Protein AF-A0A2M9CI26-F1 (afdb_monomer_lite)

Secondary structure (DSSP, 8-state):
----------------PPP--HHHHHHHHHHHHHHHHHTTTTSHHHHHHHHHHHHHHHHHHHHHHHHHHHHHHHTTTTTHHHHHHHHHHHHHHHHHHHHHHHHHHHHHHHHHHHHT--

Structure (mmCIF, N/CA/C/O backbone):
data_AF-A0A2M9CI26-F1
#
_entry.id   AF-A0A2M9CI26-F1
#
loop_
_atom_site.group_PDB
_atom_site.id
_atom_site.type_symbol
_atom_site.label_atom_id
_atom_site.label_alt_id
_atom_site.label_comp_id
_atom_site.label_asym_id
_atom_site.label_entity_id
_atom_site.label_seq_id
_atom_site.pdbx_PDB_ins_code
_atom_site.Cartn_x
_atom_site.Cartn_y
_atom_site.Cartn_z
_atom_site.occupancy
_atom_site.B_iso_or_equiv
_atom_site.auth_seq_id
_atom_site.auth_comp_id
_atom_site.auth_asym_id
_atom_site.auth_atom_id
_atom_site.pdbx_PDB_model_num
ATOM 1 N N 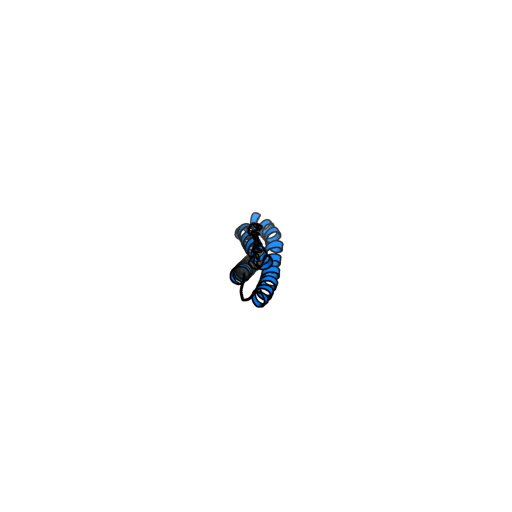. MET A 1 1 ? -24.292 9.591 73.427 1.00 59.34 1 MET A N 1
ATOM 2 C CA . MET A 1 1 ? -24.378 9.776 71.964 1.00 59.34 1 MET A CA 1
ATOM 3 C C . MET A 1 1 ? -23.043 9.352 71.383 1.00 59.34 1 MET A C 1
ATOM 5 O O . MET A 1 1 ? -22.058 10.047 71.588 1.00 59.34 1 MET A O 1
ATOM 9 N N . THR A 1 2 ? -22.967 8.160 70.798 1.00 65.31 2 THR A N 1
ATOM 10 C CA . THR A 1 2 ? -21.747 7.646 70.164 1.00 65.31 2 THR A CA 1
ATOM 11 C C . THR A 1 2 ? -21.587 8.310 68.802 1.00 65.31 2 THR A C 1
ATOM 13 O O . THR A 1 2 ? -22.443 8.181 67.932 1.00 65.31 2 THR A O 1
ATOM 16 N N . TYR A 1 3 ? -20.512 9.077 68.643 1.00 61.56 3 TYR A N 1
ATOM 17 C CA . TYR A 1 3 ? -20.143 9.696 67.376 1.00 61.56 3 TYR A CA 1
ATOM 18 C C . TYR A 1 3 ? -19.618 8.610 66.429 1.00 61.56 3 TYR A C 1
ATOM 20 O O . TYR A 1 3 ? -18.569 8.024 66.693 1.00 61.56 3 TYR A O 1
ATOM 28 N N . GLN A 1 4 ? -20.351 8.321 65.351 1.00 65.19 4 GLN A N 1
ATOM 29 C CA . GLN A 1 4 ? -19.866 7.461 64.274 1.00 65.19 4 GLN A CA 1
ATOM 30 C C . GLN A 1 4 ? -19.225 8.345 63.195 1.00 65.19 4 GLN A C 1
ATOM 32 O O . GLN A 1 4 ? -19.926 9.168 62.601 1.00 65.19 4 GLN A O 1
ATOM 37 N N . PRO A 1 5 ? -17.904 8.239 62.958 1.00 68.25 5 PRO A N 1
ATOM 38 C CA . PRO A 1 5 ? -17.242 9.058 61.955 1.00 68.25 5 PRO A CA 1
ATOM 39 C C . PRO A 1 5 ? -17.746 8.688 60.549 1.00 68.25 5 PRO A C 1
ATOM 41 O O . PRO A 1 5 ? -17.940 7.502 60.267 1.00 68.25 5 PRO A O 1
ATOM 44 N N . PRO A 1 6 ? -17.955 9.672 59.657 1.00 67.31 6 PRO A N 1
ATOM 45 C CA . PRO A 1 6 ? -18.423 9.417 58.301 1.00 67.31 6 PRO A CA 1
ATOM 46 C C . PRO A 1 6 ? -17.387 8.595 57.527 1.00 67.31 6 PRO A C 1
ATOM 48 O O . PRO A 1 6 ? -16.236 9.000 57.365 1.00 67.31 6 PRO A O 1
ATOM 51 N N . HIS A 1 7 ? -17.803 7.425 57.049 1.00 59.41 7 HIS A N 1
ATOM 52 C CA . HIS A 1 7 ? -16.994 6.564 56.194 1.00 59.41 7 HIS A CA 1
ATOM 53 C C . HIS A 1 7 ? -16.949 7.179 54.786 1.00 59.41 7 HIS A C 1
ATOM 55 O O . HIS A 1 7 ? -17.961 7.215 54.087 1.00 59.41 7 HIS A O 1
ATOM 61 N N . SER A 1 8 ? -15.793 7.699 54.370 1.00 58.72 8 SER A N 1
ATOM 62 C CA . SER A 1 8 ? -15.587 8.209 53.014 1.00 58.72 8 SER A CA 1
ATOM 63 C C . SER A 1 8 ? -15.473 7.044 52.028 1.00 58.72 8 SER A C 1
ATOM 65 O O . SER A 1 8 ? -14.513 6.276 52.041 1.00 58.72 8 SER A O 1
ATOM 67 N N . GLN A 1 9 ? -16.471 6.891 51.158 1.00 59.84 9 GLN A N 1
ATOM 68 C CA . GLN A 1 9 ? -16.430 5.909 50.078 1.00 59.84 9 GLN A CA 1
ATOM 69 C C . GLN A 1 9 ? -15.625 6.497 48.913 1.00 59.84 9 GLN A C 1
ATOM 71 O O . GLN A 1 9 ? -16.087 7.388 48.202 1.00 59.84 9 GLN A O 1
ATOM 76 N N . ILE A 1 10 ? -14.390 6.028 48.737 1.00 59.50 10 ILE A N 1
ATOM 77 C CA . ILE A 1 10 ? -13.565 6.376 47.577 1.00 59.50 10 ILE A CA 1
ATOM 78 C C . ILE A 1 10 ? -14.139 5.618 46.374 1.00 59.50 10 ILE A C 1
ATOM 80 O O . ILE A 1 10 ? -13.946 4.412 46.231 1.00 59.50 10 ILE A O 1
ATOM 84 N N . VAL A 1 11 ? -14.891 6.320 45.525 1.00 61.94 11 VAL A N 1
ATOM 85 C CA . VAL A 1 11 ? -15.379 5.791 44.247 1.00 61.94 11 VAL A CA 1
ATOM 86 C C . VAL A 1 11 ? -14.203 5.769 43.275 1.00 61.94 11 VAL A C 1
ATOM 88 O O . VAL A 1 11 ? -13.805 6.798 42.730 1.00 61.94 11 VAL A O 1
ATOM 91 N N . TYR A 1 12 ? -13.616 4.592 43.063 1.00 59.81 12 TYR A N 1
ATOM 92 C CA . TYR A 1 12 ? -12.643 4.390 41.995 1.00 59.81 12 TYR A CA 1
ATOM 93 C C . TYR A 1 12 ? -13.369 4.499 40.650 1.00 59.81 12 TYR A C 1
ATOM 95 O O . TYR A 1 12 ? -13.987 3.542 40.184 1.00 59.81 12 TYR A O 1
ATOM 103 N N . HIS A 1 13 ? -13.308 5.667 40.010 1.00 57.53 13 HIS A N 1
ATOM 104 C CA . HIS A 1 13 ? -13.663 5.780 38.600 1.00 57.53 13 HIS A CA 1
ATOM 105 C C . HIS A 1 13 ? -12.654 4.961 37.796 1.00 57.53 13 HIS A C 1
ATOM 107 O O . HIS A 1 13 ? -11.516 5.378 37.580 1.00 57.53 13 HIS A O 1
ATOM 113 N N . GLN A 1 14 ? -13.063 3.768 37.374 1.00 60.44 14 GLN A N 1
ATOM 114 C CA . GLN A 1 14 ? -12.301 2.969 36.432 1.00 60.44 14 GLN A CA 1
ATOM 115 C C . GLN A 1 14 ? -12.182 3.786 35.142 1.00 60.44 14 GLN A C 1
ATOM 117 O O . GLN A 1 14 ? -13.168 3.997 34.437 1.00 60.44 14 GLN A O 1
ATOM 122 N N . ALA A 1 15 ? -10.985 4.303 34.859 1.00 62.09 15 ALA A N 1
ATOM 123 C CA . ALA A 1 15 ? -10.699 4.982 33.606 1.00 62.09 15 ALA A CA 1
ATOM 124 C C . ALA A 1 15 ? -10.810 3.947 32.476 1.00 62.09 15 ALA A C 1
ATOM 126 O O . ALA A 1 15 ? -9.860 3.224 32.175 1.00 62.09 15 ALA A O 1
ATOM 127 N N . VAL A 1 16 ? -12.001 3.819 31.889 1.00 64.06 16 VAL A N 1
ATOM 128 C CA . VAL A 1 16 ? -12.232 2.975 30.718 1.00 64.06 16 VAL A CA 1
ATOM 129 C C . VAL A 1 16 ? -11.393 3.563 29.589 1.00 64.06 16 VAL A C 1
ATOM 131 O O . VAL A 1 16 ? -11.685 4.645 29.081 1.00 64.06 16 VAL A O 1
ATOM 134 N N . LYS A 1 17 ? -10.297 2.885 29.233 1.00 63.56 17 LYS A N 1
ATOM 135 C CA . LYS A 1 17 ? -9.438 3.298 28.122 1.00 63.56 17 LYS A CA 1
ATOM 136 C C . LYS A 1 17 ? -10.300 3.352 26.864 1.00 63.56 17 LYS A C 1
ATOM 138 O O . LYS A 1 17 ? -10.921 2.351 26.511 1.00 63.56 17 LYS A O 1
ATOM 143 N N . ALA A 1 18 ? -10.343 4.512 26.209 1.00 65.81 18 ALA A N 1
ATOM 144 C CA . ALA A 1 18 ? -11.074 4.665 24.959 1.00 65.81 18 ALA A CA 1
ATOM 145 C C . ALA A 1 18 ? -10.651 3.552 23.974 1.00 65.81 18 ALA A C 1
ATOM 147 O O . ALA A 1 18 ? -9.447 3.277 23.869 1.00 65.81 18 ALA A O 1
ATOM 148 N N . PRO A 1 19 ? -11.599 2.893 23.278 1.00 69.75 19 PRO A N 1
ATOM 149 C CA . PRO A 1 19 ? -11.266 1.840 22.327 1.00 69.75 19 PRO A CA 1
ATOM 150 C C . PRO A 1 19 ? -10.284 2.383 21.285 1.00 69.75 19 PRO A C 1
ATOM 152 O O . PRO A 1 19 ? -10.494 3.467 20.749 1.00 69.75 19 PRO A O 1
ATOM 155 N N . SER A 1 20 ? -9.200 1.663 21.000 1.00 77.44 20 SER A N 1
ATOM 156 C CA . SER A 1 20 ? -8.205 2.074 20.006 1.00 77.44 20 SER A CA 1
ATOM 157 C C . SER A 1 20 ? -8.005 0.991 18.949 1.00 77.44 20 SER A C 1
ATOM 159 O O . SER A 1 20 ? -8.043 -0.205 19.233 1.00 77.44 20 SER A O 1
ATOM 161 N N . ASN A 1 21 ? -7.795 1.409 17.699 1.00 82.38 21 ASN A N 1
ATOM 162 C CA . ASN A 1 21 ? -7.577 0.500 16.576 1.00 82.38 21 ASN A CA 1
ATOM 163 C C . ASN A 1 21 ? -6.089 0.466 16.209 1.00 82.38 21 ASN A C 1
ATOM 165 O O . ASN A 1 21 ? -5.638 1.163 15.299 1.00 82.38 21 ASN A O 1
ATOM 169 N N . GLY A 1 22 ? -5.323 -0.353 16.933 1.00 84.62 22 GLY A N 1
ATOM 170 C CA . GLY A 1 22 ? -3.883 -0.509 16.696 1.00 84.62 22 GLY A CA 1
ATOM 171 C C . GLY A 1 22 ? -3.540 -1.013 15.289 1.00 84.62 22 GLY A C 1
ATOM 172 O O . GLY A 1 22 ? -2.507 -0.636 14.747 1.00 84.62 22 GLY A O 1
ATOM 173 N N . MET A 1 23 ? -4.428 -1.795 14.660 1.00 82.69 23 MET A N 1
ATOM 174 C CA . MET A 1 23 ? -4.209 -2.315 13.304 1.00 82.69 23 MET A CA 1
ATOM 175 C C . MET A 1 23 ? -4.296 -1.204 12.252 1.00 82.69 23 MET A C 1
ATOM 177 O O . MET A 1 23 ? -3.473 -1.148 11.344 1.00 82.69 23 MET A O 1
ATOM 181 N N . GLY A 1 24 ? -5.245 -0.277 12.413 1.00 79.19 24 GLY A N 1
ATOM 182 C CA . GLY A 1 24 ? -5.350 0.898 11.548 1.00 79.19 24 GLY A CA 1
ATOM 183 C C . GLY A 1 24 ? -4.145 1.829 11.658 1.00 79.19 24 GLY A C 1
ATOM 184 O O . GLY A 1 24 ? -3.664 2.338 10.651 1.00 79.19 24 GLY A O 1
ATOM 185 N N . ILE A 1 25 ? -3.618 2.009 12.871 1.00 85.38 25 ILE A N 1
ATOM 186 C CA . ILE A 1 25 ? -2.399 2.799 13.098 1.00 85.38 25 ILE A CA 1
ATOM 187 C C . ILE A 1 25 ? -1.191 2.115 12.441 1.00 85.38 25 ILE A C 1
ATOM 189 O O . ILE A 1 25 ? -0.426 2.771 11.738 1.00 85.38 25 ILE A O 1
ATOM 193 N N . ALA A 1 26 ? -1.043 0.798 12.613 1.00 85.50 26 ALA A N 1
ATOM 194 C CA . ALA A 1 26 ? 0.030 0.033 11.981 1.00 85.50 26 ALA A CA 1
ATOM 195 C C . ALA A 1 26 ? -0.031 0.114 10.448 1.00 85.50 26 ALA A C 1
ATOM 197 O O . ALA A 1 26 ? 1.000 0.324 9.812 1.00 85.50 26 ALA A O 1
ATOM 198 N N . ALA A 1 27 ? -1.230 0.015 9.863 1.00 84.12 27 ALA A N 1
ATOM 199 C CA . ALA A 1 27 ? -1.434 0.187 8.428 1.00 84.12 27 ALA A CA 1
ATOM 200 C C . ALA A 1 27 ? -0.964 1.565 7.949 1.00 84.12 27 ALA A C 1
ATOM 202 O O . ALA A 1 27 ? -0.254 1.658 6.950 1.00 84.12 27 ALA A O 1
ATOM 203 N N . MET A 1 28 ? -1.322 2.630 8.674 1.00 84.38 28 MET A N 1
ATOM 204 C CA . MET A 1 28 ? -0.884 3.987 8.346 1.00 84.38 28 MET A CA 1
ATOM 205 C C . MET A 1 28 ? 0.640 4.108 8.373 1.00 84.38 28 MET A C 1
ATOM 207 O O . MET A 1 28 ? 1.231 4.602 7.415 1.00 84.38 28 MET A O 1
ATOM 211 N N . ILE A 1 29 ? 1.276 3.644 9.450 1.00 89.00 29 ILE A N 1
ATOM 212 C CA . ILE A 1 29 ? 2.730 3.742 9.614 1.00 89.00 29 ILE A CA 1
ATOM 213 C C . ILE A 1 29 ? 3.441 2.954 8.510 1.00 89.00 29 ILE A C 1
ATOM 215 O O . ILE A 1 29 ? 4.352 3.486 7.880 1.00 89.00 29 ILE A O 1
ATOM 219 N N . LEU A 1 30 ? 2.999 1.727 8.222 1.00 86.25 30 LEU A N 1
ATOM 220 C CA . LEU A 1 30 ? 3.580 0.913 7.153 1.00 86.25 30 LEU A CA 1
ATOM 221 C C . LEU A 1 30 ? 3.384 1.542 5.773 1.00 86.25 30 LEU A C 1
ATOM 223 O O . LEU A 1 30 ? 4.313 1.508 4.973 1.00 86.25 30 LEU A O 1
ATOM 227 N N . GLY A 1 31 ? 2.234 2.170 5.513 1.00 82.94 31 GLY A N 1
ATOM 228 C CA . GLY A 1 31 ? 2.002 2.914 4.276 1.00 82.94 31 GLY A CA 1
ATOM 229 C C . GLY A 1 31 ? 2.979 4.082 4.117 1.00 82.94 31 GLY A C 1
ATOM 230 O O . GLY A 1 31 ? 3.581 4.242 3.057 1.00 82.94 31 GLY A O 1
ATOM 231 N N . ILE A 1 32 ? 3.198 4.863 5.180 1.00 86.44 32 ILE A N 1
ATOM 232 C CA . ILE A 1 32 ? 4.160 5.978 5.174 1.00 86.44 32 ILE A CA 1
ATOM 233 C C . ILE A 1 32 ? 5.583 5.462 4.944 1.00 86.44 32 ILE A C 1
ATOM 235 O O . ILE A 1 32 ? 6.292 5.981 4.085 1.00 86.44 32 ILE A O 1
ATOM 239 N N . VAL A 1 33 ? 5.998 4.418 5.665 1.00 87.00 33 VAL A N 1
ATOM 240 C CA . VAL A 1 33 ? 7.324 3.807 5.490 1.00 87.00 33 VAL A CA 1
ATOM 241 C C . VAL A 1 33 ? 7.497 3.296 4.058 1.00 87.00 33 VAL A C 1
ATOM 243 O O . VAL A 1 33 ? 8.534 3.543 3.443 1.00 87.00 33 VAL A O 1
ATOM 246 N N . ALA A 1 34 ? 6.472 2.648 3.499 1.00 81.62 34 ALA A N 1
ATOM 247 C CA . ALA A 1 34 ? 6.493 2.159 2.128 1.00 81.62 34 ALA A CA 1
ATOM 248 C C . ALA A 1 34 ? 6.702 3.296 1.122 1.00 81.62 34 ALA A C 1
ATOM 250 O O . ALA A 1 34 ? 7.543 3.161 0.238 1.00 81.62 34 ALA A O 1
ATOM 251 N N . ILE A 1 35 ? 6.011 4.432 1.270 1.00 81.81 35 ILE A N 1
ATOM 252 C CA . ILE A 1 35 ? 6.161 5.556 0.334 1.00 81.81 35 ILE A CA 1
ATOM 253 C C . ILE A 1 35 ? 7.526 6.240 0.464 1.00 81.81 35 ILE A C 1
ATOM 255 O O . ILE A 1 35 ? 8.127 6.586 -0.548 1.00 81.81 35 ILE A O 1
ATOM 259 N N . VA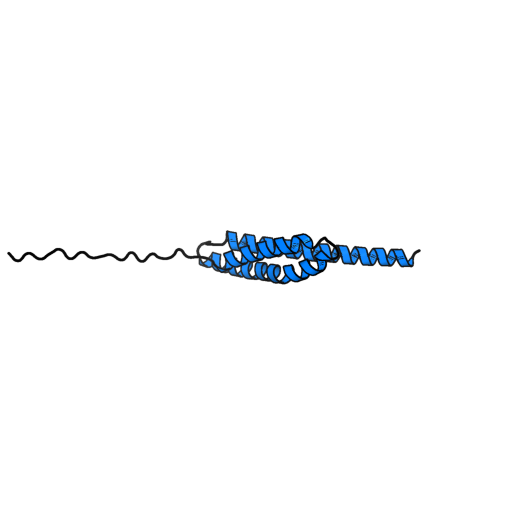L A 1 36 ? 8.049 6.387 1.685 1.00 86.25 36 VAL A N 1
ATOM 260 C CA . VAL A 1 36 ? 9.360 7.010 1.937 1.00 86.25 36 VAL A CA 1
ATOM 261 C C . VAL A 1 36 ? 10.491 6.181 1.329 1.00 86.25 36 VAL A C 1
ATOM 263 O O . VAL A 1 36 ? 11.443 6.741 0.787 1.00 86.25 36 VAL A O 1
ATOM 266 N N . ILE A 1 37 ? 10.379 4.852 1.376 1.00 81.25 37 ILE A N 1
ATOM 267 C CA . ILE A 1 37 ? 11.340 3.956 0.726 1.00 81.25 37 ILE A CA 1
ATOM 268 C C . ILE A 1 37 ? 11.086 3.923 -0.788 1.00 81.25 37 ILE A C 1
ATOM 270 O O . ILE A 1 37 ? 12.019 4.064 -1.572 1.00 81.25 37 ILE A O 1
ATOM 274 N N . GLY A 1 38 ? 9.830 3.781 -1.212 1.00 74.56 38 GLY A N 1
ATOM 275 C CA . GLY A 1 38 ? 9.438 3.575 -2.607 1.00 74.56 38 GLY A CA 1
ATOM 276 C C . GLY A 1 38 ? 9.510 4.817 -3.497 1.00 74.56 38 GLY A C 1
ATOM 277 O O . GLY A 1 38 ? 9.511 4.687 -4.717 1.00 74.56 38 GLY A O 1
ATOM 278 N N . ILE A 1 39 ? 9.618 6.031 -2.958 1.00 79.56 39 ILE A N 1
ATOM 279 C CA . ILE A 1 39 ? 9.747 7.241 -3.791 1.00 79.56 39 ILE A CA 1
ATOM 280 C C . ILE A 1 39 ? 11.023 7.240 -4.652 1.00 79.56 39 ILE A C 1
ATOM 282 O O . ILE A 1 39 ? 11.074 7.894 -5.690 1.00 79.56 39 ILE A O 1
ATOM 286 N N . TRP A 1 40 ? 12.029 6.456 -4.258 1.00 76.31 40 TRP A N 1
ATOM 287 C CA . TRP A 1 40 ? 13.300 6.305 -4.967 1.00 76.31 40 TRP A CA 1
ATOM 288 C C . TRP A 1 40 ? 13.254 5.278 -6.111 1.00 76.31 40 TRP A C 1
ATOM 290 O O . TRP A 1 40 ? 14.224 5.175 -6.864 1.00 76.31 40 TRP A O 1
ATOM 300 N N . THR A 1 41 ? 12.129 4.571 -6.291 1.00 74.00 41 THR A N 1
ATOM 301 C CA . THR A 1 41 ? 11.935 3.552 -7.344 1.00 74.00 41 THR A CA 1
ATOM 302 C C . THR A 1 41 ? 12.263 4.026 -8.776 1.00 74.00 41 THR A C 1
ATOM 304 O O . THR A 1 41 ? 12.774 3.225 -9.556 1.00 74.00 41 THR A O 1
ATOM 307 N N . PRO A 1 42 ? 12.041 5.300 -9.167 1.00 70.38 42 PRO A N 1
ATOM 308 C CA . PRO A 1 42 ? 12.376 5.791 -10.510 1.00 70.38 42 PRO A CA 1
ATOM 309 C C . PRO A 1 42 ? 13.877 5.878 -10.826 1.00 70.38 42 PRO A C 1
ATOM 311 O O . PRO A 1 42 ? 14.242 6.000 -11.995 1.00 70.38 42 PRO A O 1
ATOM 314 N N . VAL A 1 43 ? 14.757 5.839 -9.822 1.00 76.88 43 VAL A N 1
ATOM 315 C CA . VAL A 1 43 ? 16.209 5.974 -10.021 1.00 76.88 43 VAL A CA 1
ATOM 316 C C . VAL A 1 43 ? 16.802 4.611 -10.416 1.00 76.88 43 VAL A C 1
ATOM 318 O O . VAL A 1 43 ? 16.553 3.651 -9.710 1.00 76.88 43 VAL A O 1
ATOM 321 N N . PRO A 1 44 ? 17.630 4.455 -11.464 1.00 64.19 44 PRO A N 1
ATOM 322 C CA . PRO A 1 44 ? 17.962 3.129 -12.018 1.00 64.19 44 PRO A CA 1
ATOM 323 C C . PRO A 1 44 ? 18.595 2.132 -11.026 1.00 64.19 44 PRO A C 1
ATOM 325 O O . PRO A 1 44 ? 18.144 0.998 -10.901 1.00 64.19 44 PRO A O 1
ATOM 328 N N . VAL A 1 45 ? 19.631 2.549 -10.288 1.00 68.62 45 VAL A N 1
ATOM 329 C CA . VAL A 1 45 ? 20.364 1.665 -9.356 1.00 68.62 45 VAL A CA 1
ATOM 330 C C . VAL A 1 45 ? 19.698 1.625 -7.977 1.00 68.62 45 VAL A C 1
ATOM 332 O O . VAL A 1 45 ? 19.527 0.561 -7.388 1.00 68.62 45 VAL A O 1
ATOM 335 N N . LEU A 1 46 ? 19.272 2.785 -7.469 1.00 69.38 46 LEU A N 1
ATOM 336 C CA . LEU A 1 46 ? 18.592 2.898 -6.172 1.00 69.38 46 LEU A CA 1
ATOM 337 C C . LEU A 1 46 ? 17.151 2.370 -6.220 1.00 69.38 46 LEU A C 1
ATOM 339 O O . LEU A 1 46 ? 16.594 1.967 -5.199 1.00 69.38 46 LEU A O 1
ATOM 343 N N . GLY A 1 47 ? 16.555 2.340 -7.405 1.00 73.00 47 GLY A N 1
ATOM 344 C CA . GLY A 1 47 ? 15.173 1.969 -7.659 1.00 73.00 47 GLY A CA 1
ATOM 345 C C . GLY A 1 47 ? 14.914 0.487 -7.480 1.00 73.00 47 GLY A C 1
ATOM 346 O O . GLY A 1 47 ? 13.904 0.101 -6.904 1.00 73.00 47 GLY A O 1
ATOM 347 N N . LEU A 1 48 ? 15.869 -0.350 -7.886 1.00 71.19 48 LEU A N 1
ATOM 348 C CA . LEU A 1 48 ? 15.764 -1.797 -7.714 1.00 71.19 48 LEU A CA 1
ATOM 349 C C . LEU A 1 48 ? 15.786 -2.185 -6.225 1.00 71.19 48 LEU A C 1
ATOM 351 O O . LEU A 1 48 ? 14.979 -2.992 -5.766 1.00 71.19 48 LEU A O 1
ATOM 355 N N . VAL A 1 49 ? 16.686 -1.560 -5.458 1.00 75.62 49 VAL A N 1
ATOM 356 C CA . VAL A 1 49 ? 16.825 -1.788 -4.012 1.00 75.62 49 VAL A CA 1
ATOM 357 C C . VAL A 1 49 ? 15.619 -1.231 -3.258 1.00 75.62 49 VAL A C 1
ATOM 359 O O . VAL A 1 49 ? 15.047 -1.917 -2.412 1.00 75.62 49 VAL A O 1
ATOM 362 N N . SER A 1 50 ? 15.193 -0.009 -3.585 1.00 74.50 50 SER A N 1
ATOM 363 C CA . SER A 1 50 ? 14.025 0.614 -2.957 1.00 74.50 50 SER A CA 1
ATOM 364 C C . SER A 1 50 ? 12.724 -0.113 -3.279 1.00 74.50 50 SER A C 1
ATOM 366 O O . SER A 1 50 ? 11.922 -0.292 -2.369 1.00 74.50 50 SER A O 1
ATOM 36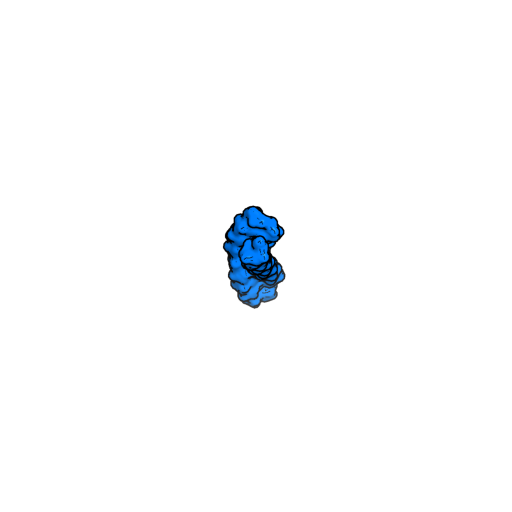8 N N . ALA A 1 51 ? 12.530 -0.612 -4.503 1.00 73.06 51 ALA A N 1
ATOM 369 C CA . ALA A 1 51 ? 11.379 -1.443 -4.848 1.00 73.06 51 ALA A CA 1
ATOM 370 C C . ALA A 1 51 ? 11.325 -2.710 -3.987 1.00 73.06 51 ALA A C 1
ATOM 372 O O . ALA A 1 51 ? 10.280 -3.025 -3.420 1.00 73.06 51 ALA A O 1
ATOM 373 N N . PHE A 1 52 ? 12.455 -3.409 -3.840 1.00 78.56 52 PHE A N 1
ATOM 374 C CA . PHE A 1 52 ? 12.521 -4.632 -3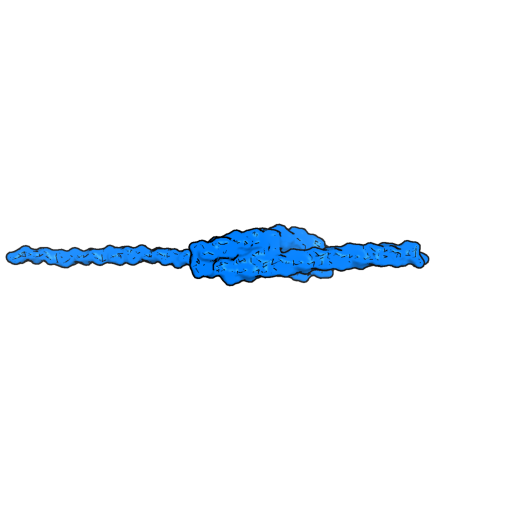.041 1.00 78.56 52 PHE A CA 1
ATOM 375 C C . PHE A 1 52 ? 12.240 -4.364 -1.554 1.00 78.56 52 PHE A C 1
ATOM 377 O O . PHE A 1 52 ? 11.456 -5.081 -0.931 1.00 78.56 52 PHE A O 1
ATOM 384 N N . LEU A 1 53 ? 12.819 -3.296 -0.992 1.00 79.31 53 LEU A N 1
ATOM 385 C CA . LEU A 1 53 ? 12.599 -2.922 0.408 1.00 79.31 53 LEU A CA 1
ATOM 386 C C . LEU A 1 53 ? 11.199 -2.346 0.664 1.00 79.31 53 LEU A C 1
ATOM 388 O O . LEU A 1 53 ? 10.654 -2.568 1.742 1.00 79.31 53 LEU A O 1
ATOM 392 N N . ALA A 1 54 ? 10.614 -1.613 -0.286 1.00 78.88 54 ALA A N 1
ATOM 393 C CA . ALA A 1 54 ? 9.285 -1.014 -0.154 1.00 78.88 54 ALA A CA 1
ATOM 394 C C . ALA A 1 54 ? 8.154 -2.025 -0.389 1.00 78.88 54 ALA A C 1
ATOM 396 O O . ALA A 1 54 ? 7.039 -1.812 0.087 1.00 78.88 54 ALA A O 1
ATOM 397 N N . PHE A 1 55 ? 8.427 -3.139 -1.076 1.00 78.12 55 PHE A N 1
ATOM 398 C CA . PHE A 1 55 ? 7.421 -4.148 -1.399 1.00 78.12 55 PHE A CA 1
ATOM 399 C C . PHE A 1 55 ? 6.789 -4.775 -0.149 1.00 78.12 55 PHE A C 1
ATOM 401 O O . PHE A 1 55 ? 5.568 -4.754 0.007 1.00 78.12 55 PHE A O 1
ATOM 408 N N . ALA A 1 56 ? 7.606 -5.286 0.777 1.00 84.44 56 ALA A N 1
ATOM 409 C CA . ALA A 1 56 ? 7.115 -5.901 2.010 1.00 84.44 56 ALA A CA 1
ATOM 410 C C . ALA A 1 56 ? 6.237 -4.951 2.861 1.00 84.44 56 ALA A C 1
ATOM 412 O O . ALA A 1 56 ? 5.107 -5.330 3.187 1.00 84.44 56 ALA A O 1
ATOM 413 N N . PRO A 1 57 ? 6.672 -3.718 3.201 1.00 76.25 57 PRO A N 1
ATOM 414 C CA . PRO A 1 57 ? 5.841 -2.783 3.953 1.00 76.25 57 PRO A CA 1
ATOM 415 C C . PRO A 1 57 ? 4.610 -2.313 3.169 1.00 76.25 57 PRO A C 1
ATOM 417 O O . PRO A 1 57 ? 3.567 -2.127 3.792 1.00 76.25 57 PRO A O 1
ATOM 420 N N . ALA A 1 58 ? 4.665 -2.189 1.836 1.00 77.62 58 ALA A N 1
ATOM 421 C CA . ALA A 1 58 ? 3.489 -1.846 1.029 1.00 77.62 58 ALA A CA 1
ATOM 422 C C . ALA A 1 58 ? 2.407 -2.939 1.093 1.00 77.62 58 ALA A C 1
ATOM 424 O O . ALA A 1 58 ? 1.228 -2.641 1.297 1.00 77.62 58 ALA A O 1
ATOM 425 N N . VAL A 1 59 ? 2.806 -4.211 0.991 1.00 84.06 59 VAL A N 1
ATOM 426 C CA . VAL A 1 59 ? 1.887 -5.353 1.125 1.00 84.06 59 VAL A CA 1
ATOM 427 C C . VAL A 1 59 ? 1.313 -5.422 2.541 1.00 84.06 59 VAL A C 1
ATOM 429 O O . VAL A 1 59 ? 0.100 -5.554 2.710 1.00 84.06 59 VAL A O 1
ATOM 432 N N . LEU A 1 60 ? 2.155 -5.274 3.568 1.00 81.62 60 LEU A N 1
ATOM 433 C CA . LEU A 1 60 ? 1.707 -5.250 4.963 1.00 81.62 60 LEU A CA 1
ATOM 434 C C . LEU A 1 60 ? 0.730 -4.095 5.227 1.00 81.62 60 LEU A C 1
ATOM 436 O O . LEU A 1 60 ? -0.286 -4.304 5.890 1.00 81.62 60 LEU A O 1
ATOM 440 N N . ALA A 1 61 ? 0.984 -2.906 4.675 1.00 79.62 61 ALA A N 1
ATOM 441 C CA . ALA A 1 61 ? 0.079 -1.763 4.765 1.00 79.62 61 ALA A CA 1
ATOM 442 C C . ALA A 1 61 ? -1.286 -2.058 4.123 1.00 79.62 61 ALA A C 1
ATOM 444 O O . ALA A 1 61 ? -2.320 -1.746 4.715 1.00 79.62 61 ALA A O 1
ATOM 445 N N . ALA A 1 62 ? -1.311 -2.718 2.961 1.00 82.88 62 ALA A N 1
ATOM 446 C CA . ALA A 1 62 ? -2.552 -3.100 2.289 1.00 82.88 62 ALA A CA 1
ATOM 447 C C . ALA A 1 62 ? -3.359 -4.146 3.088 1.00 82.88 62 ALA A C 1
ATOM 449 O O . ALA A 1 62 ? -4.584 -4.031 3.220 1.00 82.88 62 ALA A O 1
ATOM 450 N N . VAL A 1 63 ? -2.683 -5.144 3.667 1.00 88.00 63 VAL A N 1
ATOM 451 C CA . VAL A 1 63 ? -3.323 -6.199 4.473 1.00 88.00 63 VAL A CA 1
ATOM 452 C C . VAL A 1 63 ? -3.831 -5.639 5.801 1.00 88.00 63 VAL A C 1
ATOM 454 O O . VAL A 1 63 ? -5.005 -5.806 6.144 1.00 88.00 63 VAL A O 1
ATOM 457 N N . PHE A 1 64 ? -2.987 -4.921 6.544 1.00 83.88 64 PHE A N 1
ATOM 458 C CA . PHE A 1 64 ? -3.392 -4.292 7.802 1.00 83.88 64 PHE A CA 1
ATOM 459 C C . PHE A 1 64 ? -4.421 -3.186 7.587 1.00 83.88 64 PHE A C 1
ATOM 461 O O . PHE A 1 64 ? -5.266 -2.985 8.456 1.00 83.88 64 PHE A O 1
ATOM 468 N N . GLY A 1 65 ? -4.420 -2.521 6.431 1.00 80.06 65 GLY A N 1
ATOM 469 C CA . GLY A 1 65 ? -5.454 -1.566 6.046 1.00 80.06 65 GLY A CA 1
ATOM 470 C C . GLY A 1 65 ? -6.826 -2.228 5.922 1.00 80.06 65 GLY A C 1
ATOM 471 O O . GLY A 1 65 ? -7.782 -1.754 6.534 1.00 80.06 65 GLY A O 1
ATOM 472 N N . HIS A 1 66 ? -6.925 -3.370 5.230 1.00 85.12 66 HIS A N 1
ATOM 473 C CA . HIS A 1 66 ? -8.180 -4.130 5.122 1.00 85.12 66 HIS A CA 1
ATOM 474 C C . HIS A 1 66 ? -8.661 -4.645 6.484 1.00 85.12 66 HIS A C 1
ATOM 476 O O . HIS A 1 66 ? -9.821 -4.442 6.858 1.00 85.12 66 HIS A O 1
ATOM 482 N N . ILE A 1 67 ? -7.767 -5.267 7.259 1.00 85.25 67 ILE A N 1
ATOM 483 C CA . ILE A 1 67 ? -8.105 -5.805 8.586 1.00 85.25 67 ILE A CA 1
ATOM 484 C C . ILE A 1 67 ? -8.471 -4.666 9.551 1.00 85.25 67 ILE A C 1
ATOM 486 O O . ILE A 1 67 ? -9.430 -4.776 10.318 1.00 85.25 67 ILE A O 1
ATOM 490 N N . GLY A 1 68 ? -7.743 -3.551 9.502 1.00 75.94 68 GLY A N 1
ATOM 491 C CA . GLY A 1 68 ? -7.996 -2.351 10.295 1.00 75.94 68 GLY A CA 1
ATOM 492 C C . GLY A 1 68 ? -9.346 -1.716 9.975 1.00 75.94 68 GLY A C 1
ATOM 493 O O . GLY A 1 68 ? -10.059 -1.322 10.900 1.00 75.94 68 GLY A O 1
ATOM 494 N N . LEU A 1 69 ? -9.746 -1.697 8.700 1.00 82.56 69 LEU A N 1
ATOM 495 C CA . LEU A 1 69 ? -11.050 -1.195 8.271 1.00 82.56 69 LEU A CA 1
ATOM 496 C C . LEU A 1 69 ? -12.191 -2.100 8.764 1.00 82.56 69 LEU A C 1
ATOM 498 O O . LEU A 1 69 ? -13.188 -1.598 9.287 1.00 82.56 69 LEU A O 1
ATOM 502 N N . SER A 1 70 ? -12.010 -3.423 8.687 1.00 82.31 70 SER A N 1
ATOM 503 C CA . SER A 1 70 ? -12.964 -4.397 9.236 1.00 82.31 70 SER A CA 1
ATOM 504 C C . SER A 1 70 ? -13.099 -4.276 10.758 1.00 82.31 70 SER A C 1
ATOM 506 O O . SER A 1 70 ? -14.211 -4.350 11.279 1.00 82.31 70 SER A O 1
ATOM 508 N N . ARG A 1 71 ? -11.999 -4.034 11.485 1.00 78.75 71 ARG A N 1
ATOM 509 C CA . ARG A 1 71 ? -12.036 -3.783 12.937 1.00 78.75 71 ARG A CA 1
ATOM 510 C C . ARG A 1 71 ? -12.675 -2.441 13.278 1.00 78.75 71 ARG A C 1
ATOM 512 O O . ARG A 1 71 ? -13.415 -2.356 14.251 1.00 78.75 71 ARG A O 1
ATOM 519 N N . ALA A 1 72 ? -12.439 -1.410 12.469 1.00 81.19 72 ALA A N 1
ATOM 520 C CA . ALA A 1 72 ? -13.060 -0.105 12.664 1.00 81.19 72 ALA A CA 1
ATOM 521 C C . ALA A 1 72 ? -14.591 -0.182 12.559 1.00 81.19 72 ALA A C 1
ATOM 523 O O . ALA A 1 72 ? -15.275 0.521 13.297 1.00 81.19 72 ALA A O 1
ATOM 524 N N . ALA A 1 73 ? -15.136 -1.055 11.702 1.00 79.81 73 ALA A N 1
ATOM 525 C CA . ALA A 1 73 ? -16.579 -1.283 11.614 1.00 79.81 73 ALA A CA 1
ATOM 526 C C . ALA A 1 73 ? -17.169 -1.832 12.929 1.00 79.81 73 ALA A C 1
ATOM 528 O O . ALA A 1 73 ? -18.213 -1.361 13.369 1.00 79.81 73 ALA A O 1
ATOM 529 N N . GLY A 1 74 ? -16.466 -2.755 13.597 1.00 77.44 74 GLY A N 1
ATOM 530 C CA . GLY A 1 74 ? -16.869 -3.291 14.905 1.00 77.44 74 GLY A CA 1
ATOM 531 C C . GLY A 1 74 ? -16.645 -2.337 16.087 1.00 77.44 74 GLY A C 1
ATOM 532 O O . GLY A 1 74 ? -17.220 -2.536 17.150 1.00 77.44 74 GLY A O 1
ATOM 533 N N . LEU A 1 75 ? -15.836 -1.288 15.907 1.00 80.12 75 LEU A N 1
ATOM 534 C CA . LEU A 1 75 ? -15.505 -0.286 16.929 1.00 80.12 75 LEU A CA 1
ATOM 535 C C . LEU A 1 75 ? -16.275 1.035 16.747 1.00 80.12 75 LEU A C 1
ATOM 537 O O . LEU A 1 75 ? -15.821 2.077 17.213 1.00 80.12 75 LEU A O 1
ATOM 541 N N . GLY A 1 76 ? -17.394 1.036 16.016 1.00 79.25 76 GLY A N 1
ATOM 542 C CA . GLY A 1 76 ? -18.180 2.256 15.782 1.00 79.25 76 GLY A CA 1
ATOM 543 C C . GLY A 1 76 ? -17.463 3.312 14.928 1.00 79.25 76 GLY A C 1
ATOM 544 O O . GLY A 1 76 ? -17.740 4.500 15.044 1.00 79.25 76 GLY A O 1
ATOM 545 N N . GLY A 1 77 ? -16.5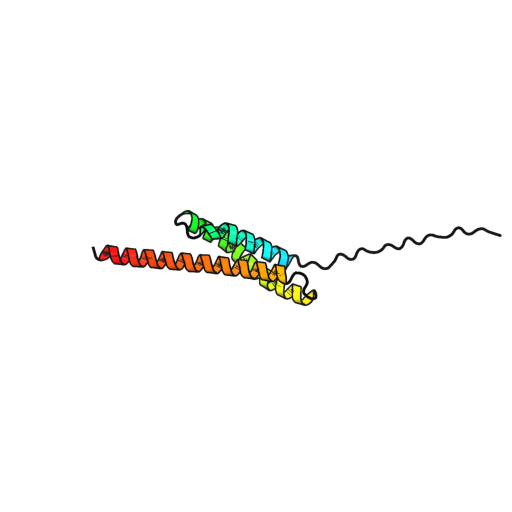16 2.899 14.080 1.00 75.94 77 GLY A N 1
ATOM 546 C CA . GLY A 1 77 ? -15.753 3.777 13.185 1.00 75.94 77 GLY A CA 1
ATOM 547 C C . GLY A 1 77 ? -14.398 4.238 13.729 1.00 75.94 77 GLY A C 1
ATOM 548 O O . GLY A 1 77 ? -13.653 4.917 13.014 1.00 75.94 77 GLY A O 1
ATOM 549 N N . ILE A 1 78 ? -14.024 3.847 14.949 1.00 80.12 78 ILE A N 1
ATOM 550 C CA . ILE A 1 78 ? -12.763 4.279 15.558 1.00 80.12 78 ILE A CA 1
ATOM 551 C C . ILE A 1 78 ? -11.556 3.718 14.780 1.00 80.12 78 ILE A C 1
ATOM 553 O O . ILE A 1 78 ? -11.421 2.515 14.543 1.00 80.12 78 ILE A O 1
ATOM 557 N N . GLY A 1 79 ? -10.663 4.617 14.354 1.00 80.19 79 GLY A N 1
ATOM 558 C CA . GLY A 1 79 ? -9.464 4.289 13.570 1.00 80.19 79 GLY A CA 1
ATOM 559 C C . GLY A 1 79 ? -9.714 3.934 12.100 1.00 80.19 79 GLY A C 1
ATOM 560 O O . GLY A 1 79 ? -8.803 3.448 11.423 1.00 80.19 79 GLY A O 1
ATOM 561 N N . ARG A 1 80 ? -10.918 4.205 11.575 1.00 81.88 80 ARG A N 1
ATOM 562 C CA . ARG A 1 80 ? -11.251 3.993 10.157 1.00 81.88 80 ARG A CA 1
ATOM 563 C C . ARG A 1 80 ? -10.386 4.844 9.225 1.00 81.88 80 ARG A C 1
ATOM 565 O O . ARG A 1 80 ? -9.848 4.315 8.261 1.00 81.88 80 ARG A O 1
ATOM 572 N N . GLY A 1 81 ? -10.199 6.128 9.543 1.00 83.12 81 GLY A N 1
ATOM 573 C CA . GLY A 1 81 ? -9.376 7.040 8.737 1.00 83.12 81 GLY A CA 1
ATOM 574 C C . GLY A 1 81 ? -7.907 6.617 8.657 1.00 83.12 81 GLY A C 1
ATOM 575 O O . GLY A 1 81 ? -7.321 6.668 7.586 1.00 83.12 81 GLY A O 1
ATOM 576 N N . GLN A 1 82 ? -7.347 6.120 9.764 1.00 84.50 82 GLN A N 1
ATOM 577 C CA . GLN A 1 82 ? -5.971 5.604 9.828 1.00 84.50 82 GLN A CA 1
ATOM 578 C C . GLN A 1 82 ? -5.805 4.327 8.993 1.00 84.50 82 GLN A C 1
ATOM 580 O O . GLN A 1 82 ? -4.846 4.172 8.245 1.00 84.50 82 GLN A O 1
ATOM 585 N N . SER A 1 83 ? -6.791 3.430 9.073 1.00 81.00 83 SER A N 1
ATOM 586 C CA . SER A 1 83 ? -6.802 2.209 8.262 1.00 81.00 83 SER A CA 1
ATOM 587 C C . SER A 1 83 ? -6.900 2.533 6.770 1.00 81.00 83 SER A C 1
ATOM 589 O O . SER A 1 83 ? -6.199 1.933 5.962 1.00 81.00 83 SER A O 1
ATOM 591 N N . LEU A 1 84 ? -7.745 3.506 6.408 1.00 86.19 84 LEU A N 1
ATOM 592 C CA . LEU A 1 84 ? -7.938 3.931 5.025 1.00 86.19 84 LEU A CA 1
ATOM 593 C C . LEU A 1 84 ? -6.693 4.628 4.462 1.00 86.19 84 LEU A C 1
ATOM 595 O O . LEU A 1 84 ? -6.292 4.325 3.344 1.00 86.19 84 LEU A O 1
ATOM 599 N N . SER A 1 85 ? -6.062 5.531 5.219 1.00 84.06 85 SER A N 1
ATOM 600 C CA . SER A 1 85 ? -4.855 6.227 4.761 1.00 84.06 85 SER A CA 1
ATOM 601 C C . SER A 1 85 ? -3.697 5.257 4.537 1.00 84.06 85 SER A C 1
ATOM 603 O O . SER A 1 85 ? -3.048 5.325 3.497 1.00 84.06 85 SER A O 1
ATOM 605 N N . GLY A 1 86 ? -3.487 4.310 5.458 1.00 78.94 86 GLY A N 1
ATOM 606 C CA . GLY A 1 86 ? -2.498 3.243 5.304 1.00 78.94 86 GLY A CA 1
ATOM 607 C C . GLY A 1 86 ? -2.748 2.358 4.090 1.00 78.94 86 GLY A C 1
ATOM 608 O O . GLY A 1 86 ? -1.825 2.078 3.327 1.00 78.94 86 GLY A O 1
ATOM 609 N N . LEU A 1 87 ? -4.011 1.983 3.871 1.00 84.62 87 LEU A N 1
ATOM 610 C CA . LEU A 1 87 ? -4.425 1.214 2.702 1.00 84.62 87 LEU A CA 1
ATOM 611 C C . LEU A 1 87 ? -4.110 1.955 1.396 1.00 84.62 87 LEU A C 1
ATOM 613 O O . LEU A 1 87 ? -3.495 1.389 0.494 1.00 84.62 87 LEU A O 1
ATOM 617 N N . VAL A 1 88 ? -4.532 3.218 1.303 1.00 89.00 88 VAL A N 1
ATOM 618 C CA . VAL A 1 88 ? -4.350 4.044 0.105 1.00 89.00 88 VAL A CA 1
ATOM 619 C C . VAL A 1 88 ? -2.866 4.264 -0.169 1.00 89.00 88 VAL A C 1
ATOM 621 O O . VAL A 1 88 ? -2.441 4.054 -1.302 1.00 89.00 88 VAL A O 1
ATOM 624 N N . LEU A 1 89 ? -2.064 4.610 0.846 1.00 84.62 89 LEU A N 1
ATOM 625 C CA . LEU A 1 89 ? -0.615 4.745 0.668 1.00 84.62 89 LEU A CA 1
ATOM 626 C C . LEU A 1 89 ? 0.014 3.435 0.184 1.00 84.62 89 LEU A C 1
ATOM 628 O O . LEU A 1 89 ? 0.771 3.461 -0.781 1.00 84.62 89 LEU A O 1
ATOM 632 N N . GLY A 1 90 ? -0.339 2.298 0.794 1.00 83.12 90 GLY A N 1
ATOM 633 C CA . GLY A 1 90 ? 0.168 0.987 0.386 1.00 83.12 90 GLY A CA 1
ATOM 634 C C . GLY A 1 90 ? -0.112 0.680 -1.088 1.00 83.12 90 GLY A C 1
ATOM 635 O O . GLY A 1 90 ? 0.808 0.319 -1.823 1.00 83.12 90 GLY A O 1
ATOM 636 N N . TYR A 1 91 ? -1.352 0.888 -1.549 1.00 85.44 91 TYR A N 1
ATOM 637 C CA . TYR A 1 91 ? -1.723 0.681 -2.955 1.00 85.44 91 TYR A CA 1
ATOM 638 C C . TYR A 1 91 ? -1.045 1.659 -3.912 1.00 85.44 91 TYR A C 1
ATOM 640 O O . TYR A 1 91 ? -0.616 1.243 -4.986 1.00 85.44 91 TYR A O 1
ATOM 648 N N . VAL A 1 92 ? -0.933 2.937 -3.543 1.00 86.81 92 VAL A N 1
ATOM 649 C CA . VAL A 1 92 ? -0.248 3.940 -4.370 1.00 86.81 92 VAL A CA 1
ATOM 650 C C . VAL A 1 92 ? 1.223 3.569 -4.539 1.00 86.81 92 VAL A C 1
ATOM 652 O O . VAL A 1 92 ? 1.719 3.562 -5.663 1.00 86.81 92 VAL A O 1
ATOM 655 N N . THR A 1 93 ? 1.911 3.191 -3.458 1.00 80.38 93 THR A N 1
ATOM 656 C CA . THR A 1 93 ? 3.306 2.738 -3.530 1.00 80.38 93 THR A CA 1
ATOM 657 C C . THR A 1 93 ? 3.452 1.491 -4.400 1.00 80.38 93 THR A C 1
ATOM 659 O O . THR A 1 93 ? 4.312 1.466 -5.277 1.00 80.38 93 THR A O 1
ATOM 662 N N . LEU A 1 94 ? 2.595 0.481 -4.215 1.00 82.62 94 LEU A N 1
ATOM 663 C CA . LEU A 1 94 ? 2.582 -0.724 -5.054 1.00 82.62 94 LEU A CA 1
ATOM 664 C C . LEU A 1 94 ? 2.363 -0.389 -6.534 1.00 82.62 94 LEU A C 1
ATOM 666 O O . LEU A 1 94 ? 3.075 -0.907 -7.392 1.00 82.62 94 LEU A O 1
ATOM 670 N N . GLY A 1 95 ? 1.419 0.505 -6.829 1.00 82.69 95 GLY A N 1
ATOM 671 C CA . GLY A 1 95 ? 1.138 0.968 -8.185 1.00 82.69 95 GLY A CA 1
ATOM 672 C C . GLY A 1 95 ? 2.338 1.661 -8.828 1.00 82.69 95 GLY A C 1
ATOM 673 O O . GLY A 1 95 ? 2.673 1.347 -9.967 1.00 82.69 95 GLY A O 1
ATOM 674 N N . ILE A 1 96 ? 3.022 2.546 -8.093 1.00 83.56 96 ILE A N 1
ATOM 675 C CA . ILE A 1 96 ? 4.238 3.224 -8.569 1.00 83.56 96 ILE A CA 1
ATOM 676 C C . ILE A 1 96 ? 5.332 2.202 -8.881 1.00 83.56 96 ILE A C 1
ATOM 678 O O . ILE A 1 96 ? 5.901 2.252 -9.967 1.00 83.56 96 ILE A O 1
ATOM 682 N N . ILE A 1 97 ? 5.587 1.252 -7.974 1.00 79.38 97 ILE A N 1
ATOM 683 C CA . ILE A 1 97 ? 6.607 0.215 -8.179 1.00 79.38 97 ILE A CA 1
ATOM 684 C C . ILE A 1 97 ? 6.316 -0.565 -9.465 1.00 79.38 97 ILE A C 1
ATOM 686 O O . ILE A 1 97 ? 7.173 -0.642 -10.342 1.00 79.38 97 ILE A O 1
ATOM 690 N N . VAL A 1 98 ? 5.094 -1.084 -9.614 1.00 82.75 98 VAL A N 1
ATOM 691 C CA . VAL A 1 98 ? 4.699 -1.881 -10.787 1.00 82.75 98 VAL A CA 1
ATOM 692 C C . VAL A 1 98 ? 4.800 -1.067 -12.079 1.00 82.75 98 VAL A C 1
ATOM 694 O O . VAL A 1 98 ? 5.360 -1.555 -13.063 1.00 82.75 98 VAL A O 1
ATOM 697 N N . LEU A 1 99 ? 4.295 0.171 -12.087 1.00 84.81 99 LEU A N 1
ATOM 698 C CA . LEU A 1 99 ? 4.309 1.030 -13.271 1.00 84.81 99 LEU A CA 1
ATOM 699 C C . LEU A 1 99 ? 5.743 1.373 -13.690 1.00 84.81 99 LEU A C 1
ATOM 701 O O . LEU A 1 99 ? 6.097 1.238 -14.860 1.00 84.81 99 LEU A O 1
ATOM 705 N N . THR A 1 100 ? 6.583 1.778 -12.737 1.00 78.06 100 THR A N 1
ATOM 706 C CA . THR A 1 100 ? 7.986 2.104 -12.993 1.00 78.06 100 THR A CA 1
ATOM 707 C C . THR A 1 100 ? 8.748 0.883 -13.504 1.00 78.06 100 THR A C 1
ATOM 709 O O . THR A 1 100 ? 9.444 0.993 -14.513 1.00 78.06 100 THR A O 1
ATOM 712 N N . THR A 1 101 ? 8.583 -0.293 -12.890 1.00 75.62 101 THR A N 1
ATOM 713 C CA . THR A 1 101 ? 9.219 -1.528 -13.373 1.00 75.62 101 THR A CA 1
ATOM 714 C C . THR A 1 101 ? 8.766 -1.886 -14.791 1.00 75.62 101 THR A C 1
ATOM 716 O O . THR A 1 101 ? 9.605 -2.215 -15.628 1.00 75.62 101 THR A O 1
ATOM 719 N N . ALA A 1 102 ? 7.471 -1.775 -15.099 1.00 80.81 102 ALA A N 1
ATOM 720 C CA . ALA A 1 102 ? 6.951 -2.047 -16.440 1.00 80.81 102 ALA A CA 1
ATOM 721 C C . ALA A 1 102 ? 7.519 -1.084 -17.499 1.00 80.81 102 ALA A C 1
ATOM 723 O O . ALA A 1 102 ? 7.912 -1.526 -18.579 1.00 80.81 102 ALA A O 1
ATOM 724 N N . LEU A 1 103 ? 7.618 0.212 -17.180 1.00 83.69 103 LEU A N 1
ATOM 725 C CA . LEU A 1 103 ? 8.212 1.216 -18.068 1.00 83.69 103 LEU A CA 1
ATOM 726 C C . LEU A 1 103 ? 9.691 0.925 -18.352 1.00 83.69 103 LEU A C 1
ATOM 728 O O . LEU A 1 103 ? 10.113 1.012 -19.504 1.00 83.69 103 LEU A O 1
ATOM 732 N N . TRP A 1 104 ? 10.465 0.521 -17.341 1.00 77.38 104 TRP A N 1
ATOM 733 C CA . TRP A 1 104 ? 11.862 0.120 -17.531 1.00 77.38 104 TRP A CA 1
ATOM 734 C C . TRP A 1 104 ? 11.998 -1.131 -18.399 1.00 77.38 104 TRP A C 1
ATOM 736 O O . TRP A 1 104 ? 12.826 -1.150 -19.308 1.00 77.38 104 TRP A O 1
ATOM 746 N N . MET A 1 105 ? 11.165 -2.151 -18.177 1.00 75.75 105 MET A N 1
ATOM 747 C CA . MET A 1 105 ? 11.153 -3.362 -19.006 1.00 75.75 105 MET A CA 1
ATOM 748 C C . MET A 1 105 ? 10.826 -3.042 -20.471 1.00 75.75 105 MET A C 1
ATOM 750 O O . MET A 1 105 ? 11.480 -3.562 -21.375 1.00 75.75 105 MET A O 1
ATOM 754 N N . ALA A 1 106 ? 9.864 -2.147 -20.711 1.00 82.00 106 ALA A N 1
ATOM 755 C CA . ALA A 1 106 ? 9.527 -1.679 -22.052 1.00 82.00 106 ALA A CA 1
ATOM 756 C C . ALA A 1 106 ? 10.673 -0.876 -22.691 1.00 82.00 106 ALA A C 1
ATOM 758 O O . ALA A 1 106 ? 10.994 -1.100 -23.856 1.00 82.00 106 ALA A O 1
ATOM 759 N N . ALA A 1 107 ? 11.326 0.013 -21.936 1.00 78.94 107 ALA A N 1
ATOM 760 C CA . ALA A 1 107 ? 12.455 0.806 -22.419 1.00 78.94 107 ALA A CA 1
ATOM 761 C C . ALA A 1 107 ? 13.675 -0.063 -22.770 1.00 78.94 107 ALA A C 1
ATOM 763 O O . ALA A 1 107 ? 14.285 0.141 -23.817 1.00 78.94 107 ALA A O 1
ATOM 764 N N . ILE A 1 108 ? 14.004 -1.062 -21.943 1.00 76.94 108 ILE A N 1
ATOM 765 C CA . ILE A 1 108 ? 15.079 -2.027 -22.223 1.00 76.94 108 ILE A CA 1
ATOM 766 C C . ILE A 1 108 ? 14.716 -2.893 -23.435 1.00 76.94 108 ILE A C 1
ATOM 768 O O . ILE A 1 108 ? 15.556 -3.093 -24.307 1.00 76.94 108 ILE A O 1
ATOM 772 N N . GLY A 1 109 ? 13.471 -3.371 -23.530 1.00 73.12 109 GLY A N 1
ATOM 773 C CA . GLY A 1 109 ? 13.005 -4.154 -24.677 1.00 73.12 109 GLY A CA 1
ATOM 774 C C . GLY A 1 109 ? 13.041 -3.371 -25.995 1.00 73.12 109 GLY A C 1
ATOM 775 O O . GLY A 1 109 ? 13.500 -3.890 -27.010 1.00 73.12 109 GLY A O 1
ATOM 776 N N . ALA A 1 110 ? 12.627 -2.101 -25.974 1.00 68.19 110 ALA A N 1
ATOM 777 C CA . ALA A 1 110 ? 12.678 -1.212 -27.134 1.00 68.19 110 ALA A CA 1
ATOM 778 C C . ALA A 1 110 ? 14.116 -0.789 -27.495 1.00 68.19 110 ALA A C 1
ATOM 780 O O . ALA A 1 110 ? 14.465 -0.744 -28.673 1.00 68.19 110 ALA A O 1
ATOM 781 N N . GLY A 1 111 ? 14.966 -0.518 -26.499 1.00 60.12 111 GLY A N 1
ATOM 782 C CA . GLY A 1 111 ? 16.381 -0.192 -26.701 1.00 60.12 111 GLY A CA 1
ATOM 783 C C . GLY A 1 111 ? 17.199 -1.381 -27.208 1.00 60.12 111 GLY A C 1
ATOM 784 O O . GLY A 1 111 ? 18.054 -1.210 -28.073 1.00 60.12 111 GLY A O 1
ATOM 785 N N . GLY A 1 112 ? 16.884 -2.592 -26.741 1.00 57.72 112 GLY A N 1
ATOM 786 C CA . GLY A 1 112 ? 17.404 -3.835 -27.303 1.00 57.72 112 GLY A CA 1
ATOM 787 C C . GLY A 1 112 ? 17.025 -3.959 -28.776 1.00 57.72 112 GLY A C 1
ATOM 788 O O . GLY A 1 112 ? 17.913 -4.082 -29.613 1.00 57.72 112 GLY A O 1
ATOM 789 N N . ALA A 1 113 ? 15.732 -3.820 -29.098 1.00 53.09 113 ALA A N 1
ATOM 790 C CA . ALA A 1 113 ? 15.214 -3.887 -30.469 1.00 53.09 113 ALA A CA 1
ATOM 791 C C . ALA A 1 113 ? 15.891 -2.900 -31.438 1.00 53.09 113 ALA A C 1
ATOM 793 O O . ALA A 1 113 ? 16.171 -3.260 -32.580 1.00 53.09 113 ALA A O 1
ATOM 794 N N . ALA A 1 114 ? 16.197 -1.685 -30.976 1.00 52.28 114 ALA A N 1
ATOM 795 C CA . ALA A 1 114 ? 16.912 -0.678 -31.759 1.00 52.28 114 ALA A CA 1
ATOM 796 C C . ALA A 1 114 ? 18.397 -1.025 -31.990 1.00 52.28 114 ALA A C 1
ATOM 798 O O . ALA A 1 114 ? 18.948 -0.673 -33.029 1.00 52.28 114 ALA A O 1
ATOM 799 N N . GLY A 1 115 ? 19.039 -1.738 -31.059 1.00 52.12 115 GLY A N 1
ATOM 800 C CA . GLY A 1 115 ? 20.438 -2.160 -31.171 1.00 52.12 115 GLY A CA 1
ATOM 801 C C . GLY A 1 115 ? 20.691 -3.297 -32.168 1.00 52.12 115 GLY A C 1
ATOM 802 O O . GLY A 1 115 ? 21.815 -3.439 -32.630 1.00 52.12 115 GLY A O 1
ATOM 803 N N . TYR A 1 116 ? 19.675 -4.090 -32.529 1.00 48.84 116 TYR A N 1
ATOM 804 C CA . TYR A 1 116 ? 19.793 -5.127 -33.573 1.00 48.84 116 TYR A CA 1
ATOM 805 C C . TYR A 1 116 ? 19.550 -4.586 -34.994 1.00 48.84 116 TYR A C 1
ATOM 807 O O . TYR A 1 116 ? 19.680 -5.331 -35.963 1.00 48.84 116 TYR A O 1
ATOM 815 N N . ALA A 1 117 ? 19.127 -3.322 -35.110 1.00 49.50 117 ALA A N 1
ATOM 816 C CA . ALA A 1 117 ? 18.775 -2.661 -36.366 1.00 49.50 117 ALA A CA 1
ATOM 817 C C . ALA A 1 117 ? 19.813 -1.609 -36.820 1.00 49.50 117 ALA A C 1
ATOM 819 O O . ALA A 1 117 ? 19.578 -0.937 -37.826 1.00 49.50 117 ALA A O 1
ATOM 820 N N . ALA A 1 118 ? 20.926 -1.465 -36.089 1.00 48.81 118 ALA A N 1
ATOM 821 C CA . ALA A 1 118 ? 22.082 -0.623 -36.416 1.00 48.81 118 ALA A CA 1
ATOM 822 C C . ALA A 1 118 ? 23.298 -1.496 -36.751 1.00 48.81 118 ALA A C 1
ATOM 824 O O . ALA A 1 118 ? 24.075 -1.086 -37.641 1.00 48.81 118 ALA A O 1
#

pLDDT: mean 75.58, std 10.04, range [48.81, 89.0]

Organism: NCBI:txid1162967

Radius of gyration: 26.02 Å; c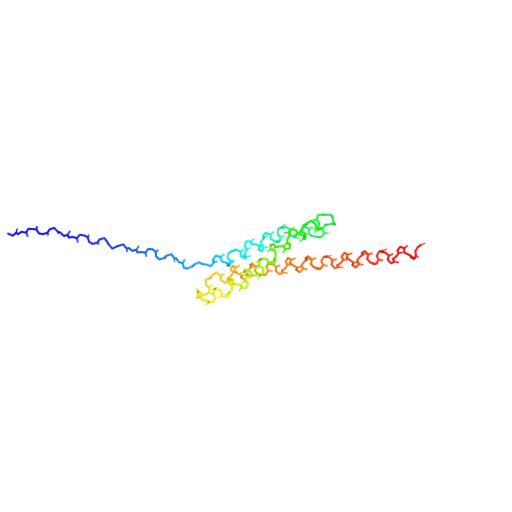hains: 1; bounding box: 46×16×108 Å

Sequence (118 aa):
MTYQPPHSQIVYHQAVKAPSNGMGIAAMILGIVAIVIGIWTPVPVLGLVSAFLAFAPAVLAAVFGHIGLSRAAGLGGIGRGQSLSGLVLGYVTLGIIVLTTALWMAAIGAGGAAGYAA

Foldseek 3Di:
DDDDDDDDDDPPPPPPPQDAQVLLQLLLVLLVVLCVLLVCLLPVPSNVVSLVVSLVSLVSSLVSLVVSCVVCVVNVNHSNVSSPNSNVSSVVSVVSNVVSVVVVVVVVVVVVVVVVVD